Protein AF-A0A5C5VN58-F1 (afdb_monomer_lite)

Organism: NCBI:txid1938619

Structure (mmCIF, N/CA/C/O backbone):
data_AF-A0A5C5VN58-F1
#
_entry.id   AF-A0A5C5VN58-F1
#
loop_
_atom_site.group_PDB
_atom_site.id
_atom_site.type_symbol
_atom_site.label_atom_id
_atom_site.label_alt_id
_atom_site.label_comp_id
_atom_site.label_asym_id
_atom_site.label_entity_id
_atom_site.label_seq_id
_atom_site.pdbx_PDB_ins_code
_atom_site.Cartn_x
_atom_site.Cartn_y
_atom_site.Cartn_z
_atom_site.occupancy
_atom_site.B_iso_or_equiv
_atom_site.auth_seq_id
_atom_site.auth_comp_id
_atom_site.auth_asym_id
_atom_site.auth_atom_id
_atom_site.pdbx_PDB_model_num
ATOM 1 N N . MET A 1 1 ? 4.562 1.748 11.365 1.00 96.00 1 MET A N 1
ATOM 2 C CA . MET A 1 1 ? 5.349 0.667 10.734 1.00 96.00 1 MET A CA 1
ATOM 3 C C . MET A 1 1 ? 6.384 1.304 9.827 1.00 96.00 1 MET A C 1
ATOM 5 O O . MET A 1 1 ? 6.072 2.299 9.194 1.00 96.00 1 MET A O 1
ATOM 9 N N . HIS A 1 2 ? 7.594 0.760 9.795 1.00 98.19 2 HIS A N 1
ATOM 10 C CA . HIS A 1 2 ? 8.664 1.193 8.901 1.00 98.19 2 HIS A CA 1
ATOM 11 C C . HIS A 1 2 ? 9.119 0.001 8.060 1.00 98.19 2 HIS A C 1
ATOM 13 O O . HIS A 1 2 ? 9.410 -1.056 8.628 1.00 98.19 2 HIS A O 1
ATOM 19 N N . LEU A 1 3 ? 9.142 0.156 6.741 1.00 98.56 3 LEU A N 1
ATOM 20 C CA . LEU A 1 3 ? 9.582 -0.857 5.788 1.00 98.56 3 LEU A CA 1
ATOM 21 C C . LEU A 1 3 ? 10.747 -0.311 4.970 1.00 98.56 3 LEU A C 1
ATOM 23 O O . LEU A 1 3 ? 10.746 0.863 4.619 1.00 98.56 3 LEU A O 1
ATOM 27 N N . ARG A 1 4 ? 11.676 -1.185 4.593 1.00 98.62 4 ARG A N 1
ATOM 28 C CA . ARG A 1 4 ? 12.678 -0.888 3.567 1.00 98.62 4 ARG A CA 1
ATOM 29 C C . ARG A 1 4 ? 12.490 -1.849 2.405 1.00 98.62 4 ARG A C 1
ATOM 31 O O . ARG A 1 4 ? 12.724 -3.049 2.571 1.00 98.62 4 ARG A O 1
ATOM 38 N N . VAL A 1 5 ? 12.041 -1.349 1.259 1.00 98.69 5 VAL A N 1
ATOM 39 C CA . VAL A 1 5 ? 11.549 -2.170 0.140 1.00 98.69 5 VAL A CA 1
ATOM 40 C C . VAL A 1 5 ? 12.246 -1.772 -1.153 1.00 98.69 5 VAL A C 1
ATOM 42 O O . VAL A 1 5 ? 12.427 -0.592 -1.414 1.00 98.69 5 VAL A O 1
ATOM 45 N N . GLN A 1 6 ? 12.629 -2.748 -1.972 1.00 98.25 6 GLN A N 1
ATOM 46 C CA . GLN A 1 6 ? 13.092 -2.519 -3.344 1.00 98.25 6 GLN A CA 1
ATOM 47 C C . GLN A 1 6 ? 12.292 -3.384 -4.318 1.00 98.25 6 GLN A C 1
ATOM 49 O O . GLN A 1 6 ? 11.922 -4.515 -3.990 1.00 98.25 6 GLN A O 1
ATOM 54 N N . ARG A 1 7 ? 12.074 -2.877 -5.526 1.00 98.44 7 ARG A N 1
ATOM 55 C CA . ARG A 1 7 ? 11.524 -3.622 -6.658 1.00 98.44 7 ARG A CA 1
ATOM 56 C C . ARG A 1 7 ? 12.617 -4.493 -7.271 1.00 98.44 7 ARG A C 1
ATOM 58 O O . ARG A 1 7 ? 13.705 -4.011 -7.569 1.00 98.44 7 ARG A O 1
ATOM 65 N N . ALA A 1 8 ? 12.332 -5.777 -7.444 1.00 98.38 8 ALA A N 1
ATOM 66 C CA . ALA A 1 8 ? 13.230 -6.731 -8.091 1.00 98.38 8 ALA A CA 1
ATOM 67 C C . ALA A 1 8 ? 12.819 -7.004 -9.545 1.00 98.38 8 ALA A C 1
ATOM 69 O O . ALA A 1 8 ? 13.683 -7.122 -10.411 1.00 98.38 8 ALA A O 1
ATOM 70 N N . PHE A 1 9 ? 11.513 -7.069 -9.814 1.00 98.25 9 PHE A N 1
ATOM 71 C CA . PHE A 1 9 ? 10.967 -7.384 -11.132 1.00 98.25 9 PHE A CA 1
ATOM 72 C C . PHE A 1 9 ? 9.555 -6.806 -11.308 1.00 98.25 9 PHE A C 1
ATOM 74 O O . PHE A 1 9 ? 8.861 -6.551 -10.321 1.00 98.25 9 PHE A O 1
ATOM 81 N N . GLY A 1 10 ? 9.132 -6.649 -12.565 1.00 97.38 10 GLY A N 1
ATOM 82 C CA . GLY A 1 10 ? 7.803 -6.172 -12.945 1.00 97.38 10 GLY A CA 1
ATOM 83 C C . GLY A 1 10 ? 7.622 -4.667 -12.752 1.00 97.38 10 GLY A C 1
ATOM 84 O O . GLY A 1 10 ? 8.487 -3.979 -12.213 1.00 97.38 10 GLY A O 1
ATOM 85 N N . ASN A 1 11 ? 6.497 -4.139 -13.219 1.00 96.19 11 ASN A N 1
ATOM 86 C CA . ASN A 1 11 ? 6.171 -2.710 -13.207 1.00 96.19 11 ASN A CA 1
ATOM 87 C C . ASN A 1 11 ? 4.804 -2.430 -12.569 1.00 96.19 11 ASN A C 1
ATOM 89 O O . ASN A 1 11 ? 4.179 -1.427 -12.872 1.00 96.19 11 ASN A O 1
ATOM 93 N N . GLU A 1 12 ? 4.343 -3.322 -11.707 1.00 96.31 12 GLU A N 1
ATOM 94 C CA . GLU A 1 12 ? 3.050 -3.257 -11.038 1.00 96.31 12 GLU A CA 1
ATOM 95 C C . GLU A 1 12 ? 3.236 -3.141 -9.517 1.00 96.31 12 GLU A C 1
ATOM 97 O O . GLU A 1 12 ? 4.310 -2.784 -9.016 1.00 96.31 12 GLU A O 1
ATOM 102 N N . SER A 1 13 ? 2.161 -3.362 -8.769 1.00 97.88 13 SER A N 1
ATOM 103 C CA . SER A 1 13 ? 2.045 -2.873 -7.397 1.00 97.88 13 SER A CA 1
ATOM 104 C C . SER A 1 13 ? 2.769 -3.693 -6.331 1.00 97.88 13 SER A C 1
ATOM 106 O O . SER A 1 13 ? 2.737 -4.928 -6.324 1.00 97.88 13 SER A O 1
ATOM 108 N N . PHE A 1 14 ? 3.307 -2.975 -5.340 1.00 98.56 14 PHE A N 1
ATOM 109 C CA . PHE A 1 14 ? 3.507 -3.477 -3.981 1.00 98.56 14 PHE A CA 1
ATOM 110 C C . PHE A 1 14 ? 2.288 -3.119 -3.130 1.00 98.56 14 PHE A C 1
ATOM 112 O O . PHE A 1 14 ? 1.837 -1.975 -3.129 1.00 98.56 14 PHE A O 1
ATOM 119 N N . ASN A 1 15 ? 1.762 -4.087 -2.384 1.00 98.38 15 ASN A N 1
ATOM 120 C CA . ASN A 1 15 ? 0.509 -3.949 -1.655 1.00 98.38 15 ASN A CA 1
ATOM 121 C C . ASN A 1 15 ? 0.691 -4.243 -0.165 1.00 98.38 15 ASN A C 1
ATOM 123 O O . ASN A 1 15 ? 1.354 -5.212 0.218 1.00 98.38 15 ASN A O 1
ATOM 127 N N . VAL A 1 16 ? 0.042 -3.445 0.683 1.00 98.31 16 VAL A N 1
ATOM 128 C CA . VAL A 1 16 ? 0.017 -3.649 2.136 1.00 98.31 16 VAL A CA 1
ATOM 129 C C . VAL A 1 16 ? -1.424 -3.624 2.631 1.00 98.31 16 VAL A C 1
ATOM 131 O O . VAL A 1 16 ? -2.121 -2.621 2.499 1.00 98.31 16 VAL A O 1
ATOM 134 N N . GLY A 1 17 ? -1.880 -4.721 3.228 1.00 97.44 17 GLY A N 1
ATOM 135 C CA . GLY A 1 17 ? -3.160 -4.758 3.928 1.00 97.44 17 GLY A CA 1
ATOM 136 C C . GLY A 1 17 ? -3.045 -4.115 5.303 1.00 97.44 17 GLY A C 1
ATOM 137 O O . GLY A 1 17 ? -2.233 -4.556 6.113 1.00 97.44 17 GLY A O 1
ATOM 138 N N . LEU A 1 18 ? -3.858 -3.100 5.584 1.00 97.06 18 LEU A N 1
ATOM 139 C CA . LEU A 1 18 ? -3.789 -2.290 6.799 1.00 97.06 18 LEU A CA 1
ATOM 140 C C . LEU A 1 18 ? -5.061 -2.476 7.640 1.00 97.06 18 LEU A C 1
ATOM 142 O O . LEU A 1 18 ? -6.131 -2.035 7.219 1.00 97.06 18 LEU A O 1
ATOM 146 N N . PRO A 1 19 ? -4.977 -3.109 8.825 1.00 95.56 19 PRO A N 1
ATOM 147 C CA . PRO A 1 19 ? -6.060 -3.075 9.805 1.00 95.56 19 PRO A CA 1
ATOM 148 C C . PRO A 1 19 ? -6.253 -1.646 10.318 1.00 95.56 19 PRO A C 1
ATOM 150 O O . PRO A 1 19 ? -5.273 -1.009 10.708 1.00 95.56 19 PRO A O 1
ATOM 153 N N . ILE A 1 20 ? -7.492 -1.161 10.351 1.00 94.44 20 ILE A N 1
ATOM 154 C CA . ILE A 1 20 ? -7.831 0.185 10.822 1.00 94.44 20 ILE A CA 1
ATOM 155 C C . ILE A 1 20 ? -9.223 0.190 11.457 1.00 94.44 20 ILE A C 1
ATOM 157 O O . ILE A 1 20 ? -10.214 -0.145 10.810 1.00 94.44 20 ILE A O 1
ATOM 161 N N . GLY A 1 21 ? -9.285 0.532 12.747 1.00 89.25 21 GLY A N 1
ATOM 162 C CA . GLY A 1 21 ? -10.475 0.270 13.559 1.00 89.25 21 GLY A CA 1
ATOM 163 C C . GLY A 1 21 ? -10.855 -1.214 13.480 1.00 89.25 21 GLY A C 1
ATOM 164 O O . GLY A 1 21 ? -9.986 -2.080 13.599 1.00 89.25 21 GLY A O 1
ATOM 165 N N . ASP A 1 22 ? -12.128 -1.487 13.195 1.00 90.44 22 ASP A N 1
ATOM 166 C CA . ASP A 1 22 ? -12.652 -2.838 12.925 1.00 90.44 22 ASP A CA 1
ATOM 167 C C . ASP A 1 22 ? -12.679 -3.191 11.423 1.00 90.44 22 ASP A C 1
ATOM 169 O O . ASP A 1 22 ? -13.221 -4.220 11.018 1.00 90.44 22 ASP A O 1
ATOM 173 N N . SER A 1 23 ? -12.107 -2.331 10.578 1.00 94.25 23 SER A N 1
ATOM 174 C CA . SER A 1 23 ? -12.105 -2.447 9.118 1.00 94.25 23 SER A CA 1
ATOM 175 C C . SER A 1 23 ? -10.699 -2.685 8.565 1.00 94.25 23 SER A C 1
ATOM 177 O O . SER A 1 23 ? -9.729 -2.927 9.295 1.00 94.25 23 SER A O 1
ATOM 179 N N . MET A 1 24 ? -10.587 -2.672 7.238 1.00 94.44 24 MET A N 1
ATOM 180 C CA . MET A 1 24 ? -9.341 -2.948 6.548 1.00 94.44 24 MET A CA 1
ATOM 181 C C . MET A 1 24 ? -9.214 -2.147 5.256 1.00 94.44 24 MET A C 1
ATOM 183 O O . MET A 1 24 ? -10.099 -2.189 4.409 1.00 94.44 24 MET A O 1
ATOM 187 N N . GLY A 1 25 ? -8.072 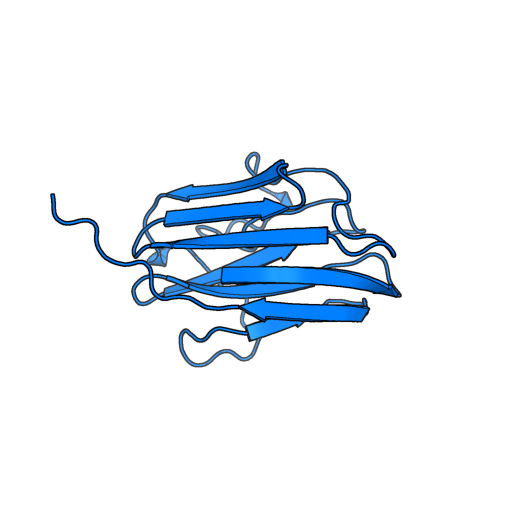-1.487 5.083 1.00 96.12 25 GLY A N 1
ATOM 188 C CA . GLY A 1 25 ? -7.681 -0.849 3.829 1.00 96.12 25 GLY A CA 1
ATOM 189 C C . GLY A 1 25 ? -6.591 -1.631 3.099 1.00 96.12 25 GLY A C 1
ATOM 190 O O . GLY A 1 25 ? -5.846 -2.405 3.702 1.00 96.12 25 GLY A O 1
ATOM 191 N N . LEU A 1 26 ? -6.472 -1.397 1.794 1.00 97.81 26 LEU A N 1
ATOM 192 C CA . LEU A 1 26 ? -5.329 -1.828 0.992 1.00 97.81 26 LEU A CA 1
ATOM 193 C C . LEU A 1 26 ? -4.523 -0.591 0.601 1.00 97.81 26 LEU A C 1
ATOM 195 O O . LEU A 1 26 ? -5.050 0.275 -0.086 1.00 97.81 26 LEU A O 1
ATOM 199 N N . LEU A 1 27 ? -3.266 -0.501 1.017 1.00 98.50 27 LEU A N 1
ATOM 200 C CA . LEU A 1 27 ? -2.305 0.423 0.425 1.00 98.50 27 LEU A CA 1
ATOM 201 C C . LEU A 1 27 ? -1.752 -0.216 -0.848 1.00 98.50 27 LEU A C 1
ATOM 203 O O . LEU A 1 27 ? -1.303 -1.360 -0.809 1.00 98.50 27 LEU A O 1
ATOM 207 N N . VAL A 1 28 ? -1.762 0.541 -1.935 1.00 98.56 28 VAL A N 1
ATOM 208 C CA . VAL A 1 28 ? -1.177 0.194 -3.229 1.00 98.56 28 VAL A CA 1
ATOM 209 C C . VAL A 1 28 ? -0.064 1.201 -3.498 1.00 98.56 28 VAL A C 1
ATOM 211 O O . VAL A 1 28 ? -0.306 2.406 -3.442 1.00 98.56 28 VAL A O 1
ATOM 214 N N . ILE A 1 29 ? 1.148 0.725 -3.767 1.00 98.62 29 ILE A N 1
ATOM 215 C CA . ILE A 1 29 ? 2.277 1.553 -4.200 1.00 98.62 29 ILE A CA 1
ATOM 216 C C . ILE A 1 29 ? 2.678 1.093 -5.595 1.00 98.62 29 ILE A C 1
ATOM 218 O O . ILE A 1 29 ? 2.894 -0.103 -5.803 1.00 98.62 29 ILE A O 1
ATOM 222 N N . ASP A 1 30 ? 2.775 2.041 -6.524 1.00 98.06 30 ASP A N 1
ATOM 223 C CA . ASP A 1 30 ? 3.098 1.822 -7.937 1.00 98.06 30 ASP A CA 1
ATOM 224 C C . ASP A 1 30 ? 2.159 0.812 -8.626 1.00 98.06 30 ASP A C 1
ATOM 226 O O . ASP A 1 30 ? 2.597 -0.100 -9.325 1.00 98.06 30 ASP A O 1
ATOM 230 N N . GLY A 1 31 ? 0.850 0.928 -8.416 1.00 96.69 31 GLY A N 1
ATOM 231 C CA . GLY A 1 31 ? -0.126 0.193 -9.218 1.00 96.69 31 GLY A CA 1
ATOM 232 C C . GLY A 1 31 ? -0.350 0.832 -10.586 1.00 96.69 31 GLY A C 1
ATOM 233 O O . GLY A 1 31 ? 0.034 1.979 -10.820 1.00 96.69 31 GLY A O 1
ATOM 234 N N . ILE A 1 32 ? -1.037 0.098 -11.464 1.00 94.44 32 ILE A N 1
ATOM 235 C CA . ILE A 1 32 ? -1.554 0.595 -12.749 1.00 94.44 32 ILE A CA 1
ATOM 236 C C . ILE A 1 32 ? -0.399 1.055 -13.640 1.00 94.44 32 ILE A C 1
ATOM 238 O O . ILE A 1 32 ? -0.158 2.247 -13.839 1.00 94.44 32 ILE A O 1
ATOM 242 N N . GLY A 1 33 ? 0.366 0.081 -14.130 1.00 94.19 33 GLY A N 1
ATOM 243 C CA . GLY A 1 33 ? 1.568 0.320 -14.923 1.00 94.19 33 GLY A CA 1
ATOM 244 C C . GLY A 1 33 ? 2.684 1.028 -14.152 1.00 94.19 33 GLY A C 1
ATOM 245 O O . GLY A 1 33 ? 3.544 1.648 -14.777 1.00 94.19 33 GLY A O 1
ATOM 246 N N . GLY A 1 34 ? 2.666 0.967 -12.817 1.00 95.00 34 GLY A N 1
ATOM 247 C CA . GLY A 1 34 ? 3.755 1.477 -11.985 1.00 95.00 34 GLY A CA 1
ATOM 248 C C . GLY A 1 34 ? 3.651 2.960 -11.658 1.00 95.00 34 GLY A C 1
ATOM 249 O O . GLY A 1 34 ? 4.661 3.566 -11.310 1.00 95.00 34 GLY A O 1
ATOM 250 N N . ASN A 1 35 ? 2.467 3.555 -11.824 1.00 96.38 35 ASN A N 1
ATOM 251 C CA . ASN A 1 35 ? 2.324 5.006 -11.898 1.00 96.38 35 ASN A CA 1
ATOM 252 C C . ASN A 1 35 ? 1.334 5.600 -10.892 1.00 96.38 35 ASN A C 1
ATOM 254 O O . ASN A 1 35 ? 1.217 6.820 -10.832 1.00 96.38 35 ASN A O 1
ATOM 258 N N . ILE A 1 36 ? 0.588 4.792 -10.134 1.00 97.75 36 ILE A N 1
ATOM 259 C CA . ILE A 1 36 ? -0.419 5.305 -9.198 1.00 97.75 36 ILE A CA 1
ATOM 260 C C . ILE A 1 36 ? -0.275 4.639 -7.830 1.00 97.75 36 ILE A C 1
ATOM 262 O O . ILE A 1 36 ? -0.238 3.415 -7.713 1.00 97.75 36 ILE A O 1
ATOM 266 N N . SER A 1 37 ? -0.238 5.458 -6.781 1.00 98.56 37 SER A N 1
ATOM 267 C CA . SER A 1 37 ? -0.161 5.024 -5.386 1.00 98.56 37 SER A CA 1
ATOM 268 C C . SER A 1 37 ? -1.293 5.619 -4.550 1.00 98.56 37 SER A C 1
ATOM 270 O O . SER A 1 37 ? -1.732 6.743 -4.786 1.00 98.56 37 SER A O 1
ATOM 272 N N . GLY A 1 38 ? -1.766 4.870 -3.557 1.00 98.38 38 GLY A N 1
ATOM 273 C CA . GLY A 1 38 ? -2.784 5.330 -2.616 1.00 98.38 38 GLY A CA 1
ATOM 274 C C . GLY A 1 38 ? -3.552 4.190 -1.949 1.00 98.38 38 GLY A C 1
ATOM 275 O O . GLY A 1 38 ? -3.126 3.035 -1.947 1.00 98.38 38 GLY A O 1
ATOM 276 N N . LEU A 1 39 ? -4.716 4.506 -1.377 1.00 98.00 39 LEU A N 1
ATOM 277 C CA . LEU A 1 39 ? -5.637 3.493 -0.846 1.00 98.00 39 LEU A CA 1
ATOM 278 C C . LEU A 1 39 ? -6.450 2.858 -1.986 1.00 98.00 39 LEU A C 1
ATOM 280 O O . LEU A 1 39 ? -7.012 3.572 -2.807 1.00 98.00 39 LEU A O 1
ATOM 284 N N . GLY A 1 40 ? -6.545 1.531 -2.031 1.00 96.69 40 GLY A N 1
ATOM 285 C CA . GLY A 1 40 ? -7.050 0.785 -3.187 1.00 96.69 40 GLY A CA 1
ATOM 286 C C . GLY A 1 40 ? -8.532 0.995 -3.514 1.00 96.69 40 GLY A C 1
ATOM 287 O O . GLY A 1 40 ? -8.891 1.135 -4.684 1.00 96.69 40 GLY A O 1
ATOM 288 N N . THR A 1 41 ? -9.422 0.995 -2.520 1.00 96.62 41 THR A N 1
ATOM 289 C CA . THR A 1 41 ? -10.854 1.285 -2.715 1.00 96.62 41 THR A CA 1
ATOM 290 C C . THR A 1 41 ? -11.411 2.022 -1.502 1.00 96.62 41 THR A C 1
ATOM 292 O O . THR A 1 41 ? -11.164 1.611 -0.367 1.00 96.62 41 THR A O 1
ATOM 295 N N . ILE A 1 42 ? -12.143 3.111 -1.756 1.00 97.25 42 ILE A N 1
ATOM 296 C CA . ILE A 1 42 ? -12.839 3.911 -0.739 1.00 97.25 42 ILE A CA 1
ATOM 297 C C . ILE A 1 42 ? -14.250 4.202 -1.232 1.00 97.25 42 ILE A C 1
ATOM 299 O O . ILE A 1 42 ? -14.414 4.740 -2.324 1.00 97.25 42 ILE A O 1
ATOM 303 N N . ALA A 1 43 ? -15.255 3.848 -0.430 1.00 95.62 43 ALA A N 1
ATOM 304 C CA . ALA A 1 43 ? -16.673 4.027 -0.738 1.00 95.62 43 ALA A CA 1
ATOM 305 C C . ALA A 1 43 ? -17.036 3.525 -2.155 1.00 95.62 43 ALA A C 1
ATOM 307 O O . ALA A 1 43 ? -17.726 4.199 -2.916 1.00 95.62 43 ALA A O 1
ATOM 308 N N . GLY A 1 44 ? -16.503 2.357 -2.533 1.00 95.38 44 GLY A N 1
ATOM 309 C CA . GLY A 1 44 ? -16.690 1.735 -3.848 1.00 95.38 44 GLY A CA 1
ATOM 310 C C . GLY A 1 44 ? -15.834 2.295 -4.997 1.00 95.38 44 GLY A C 1
ATOM 311 O O . GLY A 1 44 ? -15.688 1.614 -6.013 1.00 95.38 44 GLY A O 1
ATOM 312 N N . ALA A 1 45 ? -15.216 3.472 -4.854 1.00 96.38 45 ALA A N 1
ATOM 313 C CA . ALA A 1 45 ? -14.362 4.062 -5.888 1.00 96.38 45 ALA A CA 1
ATOM 314 C C . ALA A 1 45 ? -12.961 3.428 -5.889 1.00 96.38 45 ALA A C 1
ATOM 316 O O . ALA A 1 45 ? -12.307 3.358 -4.841 1.00 96.38 45 ALA A O 1
ATOM 317 N N . SER A 1 46 ? -12.484 2.972 -7.054 1.00 94.75 46 SER A N 1
ATOM 318 C CA . SER A 1 46 ? -11.104 2.486 -7.200 1.00 94.75 46 SER A CA 1
ATOM 319 C C . SER A 1 46 ? -10.087 3.619 -7.170 1.00 94.75 46 SER A C 1
ATOM 321 O O . SER A 1 46 ? -10.405 4.789 -7.369 1.00 94.75 46 SER A O 1
ATOM 323 N N . LEU A 1 47 ? -8.835 3.242 -6.922 1.00 94.56 47 LEU A N 1
ATOM 324 C CA . LEU A 1 47 ? -7.696 4.149 -6.872 1.00 94.56 47 LEU A CA 1
ATOM 325 C C . LEU A 1 47 ? -7.577 5.072 -8.105 1.00 94.56 47 LEU A C 1
ATOM 327 O O . LEU A 1 47 ? -7.338 6.259 -7.939 1.00 94.56 47 LEU A O 1
ATOM 331 N N . ASP A 1 48 ? -7.796 4.568 -9.320 1.00 94.62 48 ASP A N 1
ATOM 332 C CA . ASP A 1 48 ? -7.729 5.330 -10.582 1.00 94.62 48 ASP A CA 1
ATOM 333 C C . ASP A 1 48 ? -8.884 6.314 -10.804 1.00 94.62 48 ASP A C 1
ATOM 335 O O . ASP A 1 48 ? -8.815 7.172 -11.681 1.00 94.62 48 ASP A O 1
ATOM 339 N N . GLN A 1 49 ? -9.949 6.206 -10.015 1.00 96.06 49 GLN A N 1
ATOM 340 C CA . GLN A 1 49 ? -11.1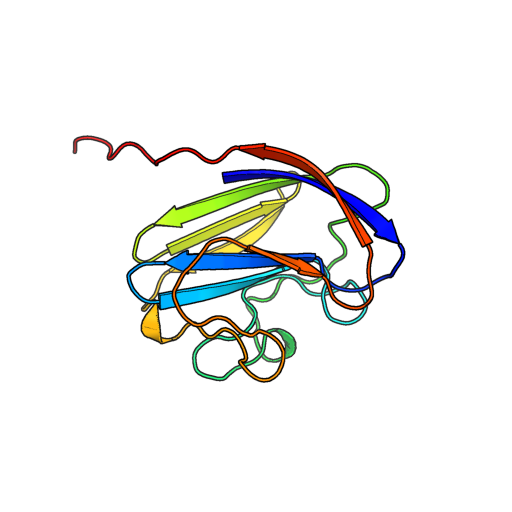21 7.077 -10.105 1.00 96.06 49 GLN A CA 1
ATOM 341 C C . GLN A 1 49 ? -11.033 8.267 -9.147 1.00 96.06 49 GLN A C 1
ATOM 343 O O . GLN A 1 49 ? -11.970 9.062 -9.056 1.00 96.06 49 GLN A O 1
ATOM 348 N N . ARG A 1 50 ? -9.941 8.371 -8.387 1.00 94.88 50 ARG A N 1
ATOM 349 C CA . ARG A 1 50 ? -9.830 9.281 -7.256 1.00 94.88 50 ARG A CA 1
ATOM 350 C C . ARG A 1 50 ? -8.731 10.312 -7.452 1.00 94.88 50 ARG A C 1
ATOM 352 O O . ARG A 1 50 ? -7.615 9.996 -7.847 1.00 94.88 50 ARG A O 1
ATOM 359 N N . SER A 1 51 ? -9.048 11.558 -7.113 1.00 94.31 51 SER A N 1
ATOM 360 C CA . SER A 1 51 ? -8.132 12.696 -7.231 1.00 94.31 51 SER A CA 1
ATOM 361 C C . SER A 1 51 ? -7.067 12.759 -6.136 1.00 94.31 51 SER A C 1
ATOM 363 O O . SER A 1 51 ? -6.130 13.538 -6.256 1.00 94.31 51 SER A O 1
ATOM 365 N N . ASP A 1 52 ? -7.226 11.995 -5.054 1.00 93.75 52 ASP A N 1
ATOM 366 C CA . ASP A 1 52 ? -6.253 11.901 -3.961 1.00 93.75 52 ASP A CA 1
ATOM 367 C C . ASP A 1 52 ? -5.236 10.765 -4.163 1.00 93.75 52 ASP A C 1
ATOM 369 O O . ASP A 1 52 ? -4.378 10.544 -3.310 1.00 93.75 52 ASP A O 1
ATOM 373 N N . ALA A 1 53 ? -5.306 10.057 -5.294 1.00 96.38 53 ALA A N 1
ATOM 374 C CA . ALA A 1 53 ? -4.261 9.141 -5.715 1.00 96.38 53 ALA A CA 1
ATOM 375 C C . ALA A 1 53 ? -3.016 9.921 -6.161 1.00 96.38 53 ALA A C 1
ATOM 377 O O . ALA A 1 53 ? -3.099 10.914 -6.887 1.00 96.38 53 ALA A O 1
ATOM 378 N N . VAL A 1 54 ? -1.842 9.449 -5.753 1.00 97.75 54 VAL A N 1
ATOM 379 C CA . VAL A 1 54 ? -0.570 10.085 -6.092 1.00 97.75 54 VAL A CA 1
ATOM 380 C C . VAL A 1 54 ? -0.005 9.436 -7.346 1.00 97.75 54 VAL A C 1
ATOM 382 O O . VAL A 1 54 ? 0.136 8.216 -7.415 1.00 97.75 54 VAL A O 1
ATOM 385 N N . THR A 1 55 ? 0.329 10.262 -8.337 1.00 97.06 55 THR A N 1
ATOM 386 C CA . THR A 1 55 ? 0.928 9.804 -9.594 1.00 97.06 55 THR A CA 1
ATOM 387 C C . THR A 1 55 ? 2.453 9.834 -9.517 1.00 97.06 55 THR A C 1
ATOM 389 O O . THR A 1 55 ? 3.033 10.816 -9.054 1.00 97.06 55 THR A O 1
ATOM 392 N N . GLY A 1 56 ? 3.096 8.775 -9.998 1.00 95.88 56 GLY A N 1
ATOM 393 C CA . GLY A 1 56 ? 4.545 8.608 -10.035 1.00 95.88 56 GLY A CA 1
ATOM 394 C C . GLY A 1 56 ? 4.967 7.169 -9.750 1.00 95.88 56 GLY A C 1
ATOM 395 O O . GLY A 1 56 ? 4.153 6.341 -9.343 1.00 95.88 56 GLY A O 1
ATOM 396 N N . SER A 1 57 ? 6.257 6.899 -9.953 1.00 96.69 57 SER A N 1
ATOM 397 C CA . SER A 1 57 ? 6.901 5.646 -9.553 1.00 96.69 57 SER A CA 1
ATOM 398 C C . SER A 1 57 ? 7.797 5.904 -8.346 1.00 96.69 57 SER A C 1
ATOM 400 O O . SER A 1 57 ? 8.675 6.770 -8.389 1.00 96.69 57 SER A O 1
ATOM 402 N N . PHE A 1 58 ? 7.561 5.159 -7.272 1.00 98.25 58 PHE A N 1
ATOM 403 C CA . PHE A 1 58 ? 8.191 5.3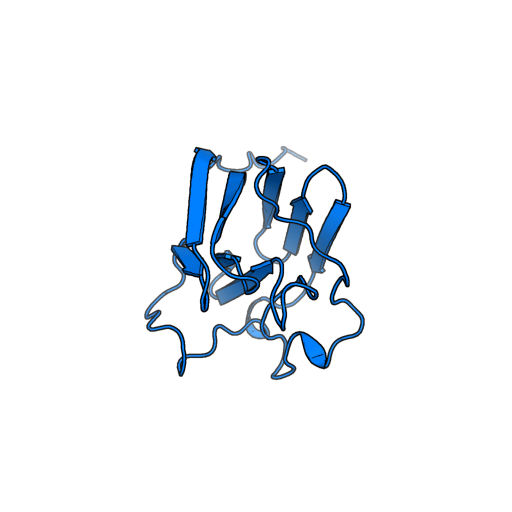49 -5.968 1.00 98.25 58 PHE A CA 1
ATOM 404 C C . PHE A 1 58 ? 9.119 4.194 -5.593 1.00 98.25 58 PHE A C 1
ATOM 406 O O . PHE A 1 58 ? 10.066 4.391 -4.835 1.00 98.25 58 PHE A O 1
ATOM 413 N N . LEU A 1 59 ? 8.892 2.993 -6.134 1.00 98.25 59 LEU A N 1
ATOM 414 C CA . LEU A 1 59 ? 9.710 1.815 -5.869 1.00 98.25 59 LEU A CA 1
ATOM 415 C C . LEU A 1 59 ? 10.543 1.445 -7.094 1.00 98.25 59 LEU A C 1
ATOM 417 O O . LEU A 1 59 ? 10.028 1.114 -8.162 1.00 98.25 59 LEU A O 1
ATOM 421 N N . SER A 1 60 ? 11.859 1.415 -6.900 1.00 97.56 60 SER A N 1
ATOM 422 C CA . SER A 1 60 ? 12.847 1.083 -7.930 1.00 97.56 60 SER A CA 1
ATOM 423 C C . SER A 1 60 ? 13.742 -0.077 -7.489 1.00 97.56 60 SER A C 1
ATOM 425 O O . SER A 1 60 ? 13.525 -0.682 -6.437 1.00 97.56 60 SER A O 1
ATOM 427 N N . SER A 1 61 ? 14.780 -0.384 -8.271 1.00 97.50 61 SER A N 1
ATOM 428 C CA . SER A 1 61 ? 15.820 -1.340 -7.871 1.00 97.50 61 SER A CA 1
ATOM 429 C C . SER A 1 61 ? 16.604 -0.897 -6.630 1.00 97.50 61 SER A C 1
ATOM 431 O O . SER A 1 61 ? 17.217 -1.731 -5.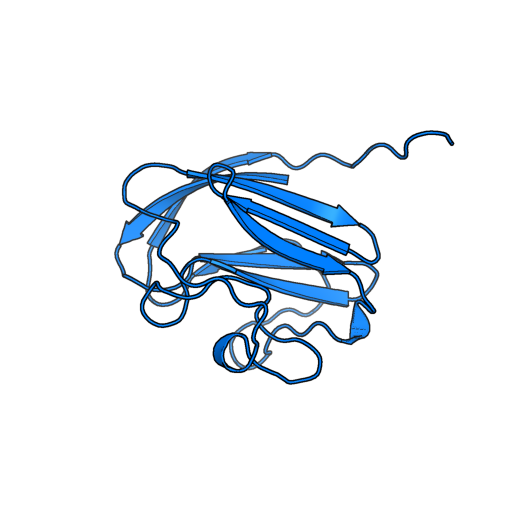961 1.00 97.50 61 SER A O 1
ATOM 433 N N . ASN A 1 62 ? 16.587 0.401 -6.307 1.00 97.88 62 ASN A N 1
ATOM 434 C CA . ASN A 1 62 ? 17.148 0.922 -5.067 1.00 97.88 62 ASN A CA 1
ATOM 435 C C . ASN A 1 62 ? 16.119 0.801 -3.928 1.00 97.88 62 ASN A C 1
ATOM 437 O O . ASN A 1 62 ? 14.942 1.088 -4.150 1.00 97.88 62 ASN A O 1
ATOM 441 N N . PRO A 1 63 ? 16.534 0.406 -2.708 1.00 98.06 63 PRO A N 1
ATOM 442 C CA . PRO A 1 63 ? 15.633 0.375 -1.563 1.00 98.06 63 PRO A CA 1
ATOM 443 C C . PRO A 1 63 ? 15.109 1.760 -1.200 1.00 98.06 63 PRO A C 1
ATOM 445 O O . PRO A 1 63 ? 15.915 2.661 -0.976 1.00 98.06 63 PRO A O 1
ATOM 448 N N . ALA A 1 64 ? 13.793 1.860 -1.050 1.00 98.50 64 ALA A N 1
ATOM 449 C CA . ALA A 1 64 ? 13.090 3.010 -0.503 1.00 98.50 64 ALA A CA 1
ATOM 450 C C . ALA A 1 64 ? 12.647 2.736 0.942 1.00 98.50 64 ALA A C 1
ATOM 452 O O . ALA A 1 64 ? 12.335 1.591 1.307 1.00 98.50 64 ALA A O 1
ATOM 453 N N . ASP A 1 65 ? 12.617 3.784 1.759 1.00 98.69 65 ASP A N 1
ATOM 454 C CA . ASP A 1 65 ? 12.108 3.759 3.126 1.00 98.69 65 ASP A CA 1
ATOM 455 C C . ASP A 1 65 ? 10.628 4.190 3.126 1.00 98.69 65 ASP A C 1
ATOM 457 O O . ASP A 1 65 ? 10.269 5.302 2.733 1.00 98.69 65 ASP A O 1
ATOM 461 N N . ILE A 1 66 ? 9.750 3.285 3.568 1.00 98.75 66 ILE A N 1
ATOM 462 C CA . ILE A 1 66 ? 8.297 3.484 3.623 1.00 98.75 66 ILE A CA 1
ATOM 463 C C . ILE A 1 66 ? 7.867 3.570 5.085 1.00 98.75 66 ILE A C 1
ATOM 465 O O . ILE A 1 66 ? 8.039 2.621 5.861 1.00 98.75 66 ILE A O 1
ATOM 469 N N . VAL A 1 67 ? 7.248 4.684 5.468 1.00 98.50 67 VAL A N 1
ATOM 470 C CA . VAL A 1 67 ? 6.680 4.884 6.805 1.00 98.50 67 VAL A CA 1
ATOM 471 C C . VAL A 1 67 ? 5.165 4.847 6.703 1.00 98.50 67 VAL A C 1
ATOM 473 O O . VAL A 1 67 ? 4.572 5.605 5.949 1.00 98.50 67 VAL A O 1
ATOM 476 N N . ILE A 1 68 ? 4.534 3.971 7.482 1.00 98.50 68 ILE A N 1
ATOM 477 C CA . ILE A 1 68 ? 3.078 3.801 7.532 1.00 98.50 68 ILE A CA 1
ATOM 478 C C . ILE A 1 68 ? 2.611 4.013 8.968 1.00 98.50 68 ILE A C 1
ATOM 480 O O . ILE A 1 68 ? 2.917 3.202 9.848 1.00 98.50 68 ILE A O 1
ATOM 484 N N . ASN A 1 69 ? 1.844 5.067 9.209 1.00 97.50 69 ASN A N 1
ATOM 485 C CA . ASN A 1 69 ? 1.197 5.342 10.485 1.00 97.50 69 ASN A CA 1
ATOM 486 C C . ASN A 1 69 ? -0.302 5.097 10.344 1.00 97.50 69 ASN A C 1
ATOM 488 O O . ASN A 1 69 ? -0.929 5.58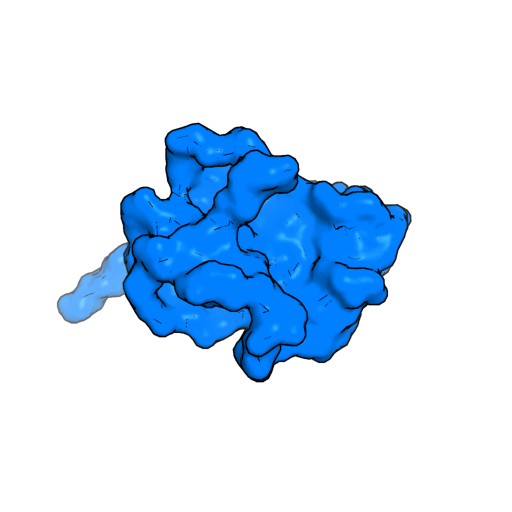9 9.411 1.00 97.50 69 ASN A O 1
ATOM 492 N N . VAL A 1 70 ? -0.862 4.317 11.265 1.00 96.38 70 VAL A N 1
ATOM 493 C CA . VAL A 1 70 ? -2.285 3.977 11.274 1.00 96.38 70 VAL A CA 1
ATOM 494 C C . VAL A 1 70 ? -2.829 4.252 12.665 1.00 96.38 70 VAL A C 1
ATOM 496 O O . VAL A 1 70 ? -2.277 3.773 13.658 1.00 96.38 70 VAL A O 1
ATOM 499 N N . THR A 1 71 ? -3.909 5.018 12.722 1.00 94.44 71 THR A N 1
ATOM 500 C CA . THR A 1 71 ? -4.728 5.226 13.919 1.00 94.44 71 THR A CA 1
ATOM 501 C C . THR A 1 71 ? -6.110 4.600 13.683 1.00 94.44 71 THR A C 1
ATOM 503 O O . THR A 1 71 ? -6.362 4.103 12.585 1.00 94.44 71 THR A O 1
ATOM 506 N N . PRO A 1 72 ? -7.031 4.589 14.665 1.00 94.19 72 PRO A N 1
ATOM 507 C CA . PRO A 1 72 ? -8.370 4.044 14.446 1.00 94.19 72 PRO A CA 1
ATOM 508 C C . PRO A 1 72 ? -9.154 4.685 13.291 1.00 94.19 72 PRO A C 1
ATOM 510 O O . PRO A 1 72 ? -10.048 4.033 12.769 1.00 94.19 72 PRO A O 1
ATOM 513 N N . ASN A 1 73 ? -8.840 5.922 12.888 1.00 95.75 73 ASN A N 1
ATOM 514 C CA . ASN A 1 73 ? -9.575 6.666 11.858 1.00 95.75 73 ASN A CA 1
ATOM 515 C C . ASN A 1 73 ? -8.678 7.417 10.858 1.00 95.75 73 ASN A C 1
ATOM 517 O O . ASN A 1 73 ? -9.182 8.241 10.096 1.00 95.75 73 ASN A O 1
ATOM 521 N N . SER A 1 74 ? -7.367 7.161 10.849 1.00 97.06 74 SER A N 1
ATOM 522 C CA . SER A 1 74 ? -6.451 7.781 9.892 1.00 97.06 74 SER A CA 1
ATOM 523 C C . SER A 1 74 ? -5.338 6.849 9.425 1.00 97.06 74 SER A C 1
ATOM 525 O O . SER A 1 74 ? -4.909 5.938 10.140 1.00 97.06 74 SER A O 1
ATOM 527 N N . ILE A 1 75 ? -4.867 7.100 8.206 1.00 98.12 75 ILE A N 1
ATOM 528 C CA . ILE A 1 75 ? -3.731 6.432 7.576 1.00 98.12 75 ILE A CA 1
ATOM 529 C C . ILE A 1 75 ? -2.836 7.518 6.991 1.00 98.12 75 ILE A C 1
ATOM 531 O O . ILE A 1 75 ? -3.283 8.315 6.171 1.00 98.12 75 ILE A O 1
ATOM 535 N N . HIS A 1 76 ? -1.566 7.510 7.374 1.00 98.38 76 HIS A N 1
ATOM 536 C CA . HIS A 1 76 ? -0.549 8.375 6.797 1.00 98.38 76 HIS A CA 1
ATOM 537 C C . HIS A 1 76 ? 0.613 7.526 6.287 1.00 98.38 76 HIS A C 1
ATOM 539 O O . HIS A 1 76 ? 1.157 6.705 7.033 1.00 98.38 76 HIS A O 1
ATOM 545 N N . VAL A 1 77 ? 0.984 7.705 5.022 1.00 98.75 77 VAL A N 1
ATOM 546 C CA . VAL A 1 77 ? 2.036 6.929 4.360 1.00 98.75 77 VAL A CA 1
ATOM 547 C C . VAL A 1 77 ? 2.996 7.854 3.639 1.00 98.75 77 VAL A C 1
ATOM 549 O O . VAL A 1 77 ? 2.571 8.667 2.819 1.00 98.75 77 VAL A O 1
ATOM 552 N N . THR A 1 78 ? 4.291 7.658 3.872 1.00 98.81 78 THR A N 1
ATOM 553 C CA . THR A 1 78 ? 5.359 8.282 3.088 1.00 98.81 78 THR A CA 1
ATOM 554 C C . THR A 1 78 ? 6.294 7.236 2.488 1.00 98.81 78 THR A C 1
ATOM 556 O O . THR A 1 78 ? 6.477 6.160 3.057 1.00 98.81 78 THR A O 1
ATOM 559 N N . CYS A 1 79 ? 6.893 7.565 1.344 1.00 98.69 79 CYS A N 1
ATOM 560 C CA . CYS A 1 79 ? 7.982 6.831 0.702 1.00 98.69 79 CYS A CA 1
ATOM 561 C C . CYS A 1 79 ? 9.102 7.824 0.376 1.00 98.69 79 CYS A C 1
ATOM 563 O O . CYS A 1 79 ? 8.852 8.796 -0.335 1.00 98.69 79 CYS A O 1
ATOM 565 N N . ASP A 1 80 ? 10.297 7.640 0.944 1.00 97.88 80 ASP A N 1
ATOM 566 C CA . ASP A 1 80 ? 11.441 8.562 0.811 1.00 97.88 80 ASP A CA 1
ATOM 567 C C . ASP A 1 80 ? 11.052 10.050 0.985 1.00 97.88 80 ASP A C 1
ATOM 569 O O . ASP A 1 80 ? 11.510 10.938 0.267 1.00 97.88 80 ASP A O 1
ATOM 573 N N . ASN A 1 81 ? 10.197 10.327 1.980 1.00 94.44 81 ASN A N 1
ATOM 574 C CA . ASN A 1 81 ? 9.622 11.640 2.332 1.00 94.44 81 ASN A CA 1
ATOM 575 C C . ASN A 1 81 ? 8.506 12.174 1.420 1.00 94.44 81 ASN A C 1
ATOM 577 O O . ASN A 1 81 ? 7.953 13.231 1.715 1.00 94.44 81 ASN A O 1
ATOM 581 N N . THR A 1 82 ? 8.120 11.459 0.364 1.00 98.12 82 THR A N 1
ATOM 582 C CA . THR A 1 82 ? 6.926 11.810 -0.416 1.00 98.12 82 THR A CA 1
ATOM 583 C C . THR A 1 82 ? 5.689 11.185 0.209 1.00 98.12 82 THR A C 1
ATOM 585 O O . THR A 1 82 ? 5.636 9.970 0.400 1.00 98.12 82 THR A O 1
ATOM 588 N N . THR A 1 83 ? 4.688 12.004 0.528 1.00 98.56 83 THR A N 1
ATOM 589 C CA . THR A 1 83 ? 3.392 11.534 1.029 1.00 98.56 83 THR A CA 1
ATOM 590 C C . THR A 1 83 ? 2.631 10.817 -0.080 1.00 98.56 83 THR A C 1
ATOM 592 O O . THR A 1 83 ? 2.329 11.414 -1.108 1.00 98.56 83 THR A O 1
ATOM 595 N N . LEU A 1 84 ? 2.313 9.542 0.144 1.00 98.62 84 LEU A N 1
ATOM 596 C CA . LEU A 1 84 ? 1.514 8.715 -0.766 1.00 98.62 84 LEU A CA 1
ATOM 597 C C . LEU A 1 84 ? 0.052 8.615 -0.327 1.00 98.62 84 LEU A C 1
ATOM 599 O O . LEU A 1 84 ? -0.833 8.417 -1.153 1.00 98.62 84 LEU A O 1
ATOM 603 N N . VAL A 1 85 ? -0.197 8.706 0.981 1.00 98.62 85 VAL A N 1
ATOM 604 C CA . VAL A 1 85 ? -1.538 8.689 1.572 1.00 98.62 85 VAL A CA 1
ATOM 605 C C . VAL A 1 85 ? -1.548 9.645 2.751 1.00 98.62 85 VAL A C 1
ATOM 607 O O . VAL A 1 85 ? -0.698 9.542 3.634 1.00 98.62 85 VAL A O 1
ATOM 610 N N . ASP A 1 86 ? -2.548 10.516 2.788 1.00 98.06 86 ASP A N 1
ATOM 611 C CA . ASP A 1 86 ? -2.925 11.276 3.975 1.00 98.06 86 ASP A CA 1
ATOM 612 C C . ASP A 1 86 ? -4.448 11.235 4.099 1.00 98.06 86 ASP A C 1
ATOM 614 O O . ASP A 1 86 ? -5.172 12.040 3.518 1.00 98.06 86 ASP A O 1
ATOM 618 N N . TRP A 1 87 ? -4.947 10.189 4.756 1.00 97.88 87 TRP A N 1
ATOM 619 C CA . TRP A 1 87 ? -6.368 9.873 4.811 1.00 97.88 87 TRP A CA 1
ATOM 620 C C . TRP A 1 87 ? -6.878 9.926 6.246 1.00 97.88 87 TRP A C 1
ATOM 622 O O . TRP A 1 87 ? -6.263 9.378 7.160 1.00 97.88 87 TRP A O 1
ATOM 632 N N . THR A 1 88 ? -8.041 10.546 6.431 1.00 97.56 88 THR A N 1
ATOM 633 C CA . THR A 1 88 ? -8.822 10.508 7.670 1.00 97.56 88 THR A CA 1
ATOM 634 C C . THR A 1 88 ? -10.291 10.339 7.311 1.00 97.56 88 THR A C 1
ATOM 636 O O . THR A 1 88 ? -10.790 11.031 6.423 1.00 97.56 88 THR A O 1
ATOM 639 N N . GLY A 1 89 ? -10.997 9.441 7.992 1.00 96.50 89 GLY A N 1
ATOM 640 C CA . GLY A 1 89 ? -12.405 9.187 7.701 1.00 96.50 89 GLY A CA 1
ATOM 641 C C . GLY A 1 89 ? -12.979 7.995 8.452 1.00 96.50 89 GLY A C 1
ATOM 642 O O . GLY A 1 89 ? -12.385 7.497 9.407 1.00 96.50 89 GLY A O 1
ATOM 643 N N . ASP A 1 90 ? -14.154 7.547 8.010 1.00 97.12 90 ASP A N 1
ATOM 644 C CA . ASP A 1 90 ? -14.794 6.335 8.521 1.00 97.12 90 ASP A CA 1
ATOM 645 C C . ASP A 1 90 ? -14.120 5.084 7.919 1.00 97.12 90 ASP A C 1
ATOM 647 O O . ASP A 1 90 ? -14.201 4.881 6.700 1.00 97.12 90 ASP A O 1
ATOM 651 N N . PRO A 1 91 ? -13.475 4.227 8.736 1.00 96.88 91 PRO A N 1
ATOM 652 C CA . PRO A 1 91 ? -12.830 3.004 8.263 1.00 96.88 91 PRO A CA 1
ATOM 653 C C . PRO A 1 91 ? -13.769 2.043 7.533 1.00 96.88 91 PRO A C 1
ATOM 655 O O . PRO A 1 91 ? -13.292 1.278 6.698 1.00 96.88 91 PRO A O 1
ATOM 658 N N . SER A 1 92 ? -15.079 2.092 7.804 1.00 96.19 92 SER A N 1
ATOM 659 C CA . SER A 1 92 ? -16.068 1.220 7.158 1.00 96.19 92 SER A CA 1
ATOM 660 C C . SER A 1 92 ? -16.192 1.462 5.649 1.00 96.19 92 SER A C 1
ATOM 662 O O . SER A 1 92 ? -16.659 0.594 4.915 1.00 96.19 92 SER A O 1
ATOM 664 N N . THR A 1 93 ? -15.730 2.625 5.178 1.00 96.69 93 THR A N 1
ATOM 665 C CA . THR A 1 93 ? -15.678 2.971 3.753 1.00 96.69 93 THR A CA 1
ATOM 666 C C . THR A 1 93 ? -14.490 2.342 3.026 1.00 96.69 93 THR A C 1
ATOM 668 O O . THR A 1 93 ? -14.460 2.351 1.795 1.00 96.69 93 THR A O 1
ATOM 671 N N . LEU A 1 94 ? -13.497 1.823 3.752 1.00 96.56 94 LEU A N 1
ATOM 672 C CA . LEU A 1 94 ? -12.320 1.192 3.167 1.00 96.56 94 LEU A CA 1
ATOM 673 C C . LEU A 1 94 ? -12.630 -0.255 2.794 1.00 96.56 94 LEU A C 1
ATOM 675 O O . LEU A 1 94 ? -13.200 -1.011 3.581 1.00 96.56 94 LEU A O 1
ATOM 679 N N . GLU A 1 95 ? -12.195 -0.660 1.604 1.00 92.44 95 GLU A N 1
ATOM 680 C CA . GLU A 1 95 ? -12.456 -2.004 1.101 1.00 92.44 95 GLU A CA 1
ATOM 681 C C . GLU A 1 95 ? -11.195 -2.676 0.559 1.00 92.44 95 GLU A C 1
ATOM 683 O O . GLU A 1 95 ? -10.403 -2.095 -0.188 1.00 92.44 95 GLU A O 1
ATOM 688 N N . VAL A 1 96 ? -11.057 -3.967 0.869 1.00 94.00 96 VAL A N 1
ATOM 689 C CA . VAL A 1 96 ? -10.145 -4.874 0.169 1.00 94.00 96 VAL A CA 1
ATOM 690 C C . VAL A 1 96 ? -10.977 -5.737 -0.775 1.00 94.00 96 VAL A C 1
ATOM 692 O O . VAL A 1 96 ? -11.811 -6.534 -0.340 1.00 94.00 96 VAL A O 1
ATOM 695 N N . ARG A 1 97 ? -10.750 -5.591 -2.085 1.00 89.94 97 ARG A N 1
ATOM 696 C CA . ARG A 1 97 ? -11.518 -6.297 -3.120 1.00 89.94 97 ARG A CA 1
ATOM 697 C C . ARG A 1 97 ? -11.350 -7.814 -3.001 1.00 89.94 97 ARG A C 1
ATOM 699 O O . ARG A 1 97 ? -10.304 -8.371 -3.343 1.00 89.94 97 ARG A O 1
ATOM 706 N N . LYS A 1 98 ? -12.416 -8.489 -2.562 1.00 88.25 98 LYS A N 1
ATOM 707 C CA . LYS A 1 98 ? -12.441 -9.939 -2.287 1.00 88.25 98 LYS A CA 1
ATOM 708 C C . LYS A 1 98 ? -12.201 -10.810 -3.521 1.00 88.25 98 LYS A C 1
ATOM 710 O O . LYS A 1 98 ? -11.800 -11.958 -3.373 1.00 88.25 98 LYS A O 1
ATOM 715 N N . GLN A 1 99 ? -12.410 -10.270 -4.726 1.00 88.88 99 GLN A N 1
ATOM 716 C CA . GLN A 1 99 ? -12.085 -10.974 -5.971 1.00 88.88 99 GLN A CA 1
ATOM 717 C C . GLN A 1 99 ? -10.577 -11.215 -6.159 1.00 88.88 99 GLN A C 1
ATOM 719 O O . GLN A 1 99 ? -10.202 -12.132 -6.878 1.00 88.88 99 GLN A O 1
ATOM 724 N N . PHE A 1 100 ? -9.725 -10.411 -5.511 1.00 88.25 100 PHE A N 1
ATOM 725 C CA . PHE A 1 100 ? -8.266 -10.495 -5.629 1.00 88.25 100 PHE A CA 1
ATOM 726 C C . PHE A 1 100 ? -7.607 -10.984 -4.337 1.00 88.25 100 PHE A C 1
ATOM 728 O O . PHE A 1 100 ? -6.554 -11.614 -4.378 1.00 88.25 100 PHE A O 1
ATOM 735 N N . TRP A 1 101 ? -8.234 -10.728 -3.185 1.00 88.81 101 TRP A N 1
ATOM 736 C CA . TRP A 1 101 ? -7.650 -11.012 -1.877 1.00 88.81 101 TRP A CA 1
ATOM 737 C C . TRP A 1 101 ? -8.585 -11.853 -1.012 1.00 88.81 101 TRP A C 1
ATOM 739 O O . TRP A 1 101 ? -9.705 -11.450 -0.695 1.00 88.81 101 TRP A O 1
ATOM 749 N N . LYS A 1 102 ? -8.092 -13.002 -0.539 1.00 88.19 102 LYS A N 1
ATOM 750 C CA . LYS A 1 102 ? -8.800 -13.823 0.449 1.00 88.19 102 LYS A CA 1
ATOM 751 C C . LYS A 1 102 ? -8.440 -13.376 1.865 1.00 88.1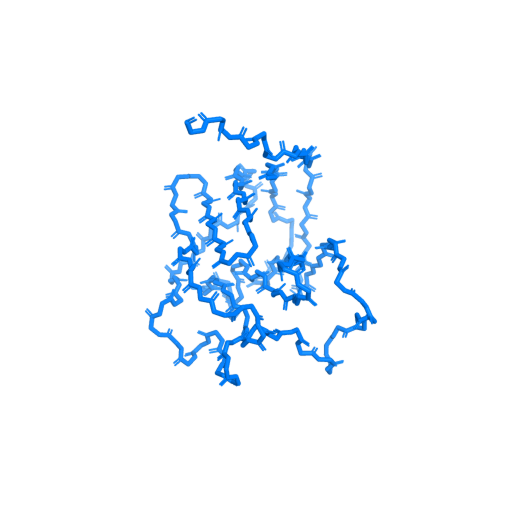9 102 LYS A C 1
ATOM 753 O O . LYS A 1 102 ? -7.545 -13.935 2.505 1.00 88.19 102 LYS A O 1
ATOM 758 N N . VAL A 1 103 ? -9.148 -12.359 2.350 1.00 85.44 103 VAL A N 1
ATOM 759 C CA . VAL A 1 103 ? -8.979 -11.824 3.706 1.00 85.44 103 VAL A CA 1
ATOM 760 C C . VAL A 1 103 ? -10.288 -11.942 4.477 1.00 85.44 103 VAL A C 1
ATOM 762 O O . VAL A 1 103 ? -11.302 -11.353 4.125 1.00 85.44 103 VAL A O 1
ATOM 765 N N . ASP A 1 104 ? -10.248 -12.777 5.505 1.00 84.56 104 ASP A N 1
ATOM 766 C CA . ASP A 1 104 ? -11.361 -13.194 6.356 1.00 84.56 104 ASP A CA 1
ATOM 767 C C . ASP A 1 104 ? -11.567 -12.286 7.575 1.00 84.56 104 ASP A C 1
ATOM 769 O O . ASP A 1 104 ? -12.676 -12.178 8.089 1.00 84.56 104 ASP A O 1
ATOM 773 N N . LYS A 1 105 ? -10.499 -11.626 8.026 1.00 88.62 105 LYS A N 1
ATOM 774 C CA . LYS A 1 105 ? -10.490 -10.687 9.151 1.00 88.62 105 LYS A CA 1
ATOM 775 C C . LYS A 1 105 ? -9.407 -9.622 8.956 1.00 88.62 105 LYS A C 1
ATOM 777 O O . LYS A 1 105 ? -8.404 -9.932 8.300 1.00 88.62 105 LYS A O 1
ATOM 782 N N . PRO A 1 106 ? -9.548 -8.419 9.546 1.00 90.94 106 PRO A N 1
ATOM 783 C CA . PRO A 1 106 ? -8.499 -7.405 9.517 1.00 90.94 106 PRO A CA 1
ATOM 784 C C . PRO A 1 106 ? -7.169 -7.971 10.032 1.00 90.94 106 PRO A C 1
ATOM 786 O O . PRO A 1 106 ? -7.064 -8.428 11.170 1.00 90.94 106 PRO A O 1
ATOM 789 N N . LYS A 1 107 ? -6.147 -7.995 9.172 1.00 92.56 107 LYS A N 1
ATOM 790 C CA . LYS A 1 107 ? -4.804 -8.505 9.491 1.00 92.56 107 LYS A CA 1
ATOM 791 C C . LYS A 1 107 ? -3.740 -7.811 8.654 1.00 92.56 107 LYS A C 1
ATOM 793 O O . LYS A 1 107 ? -3.946 -7.574 7.475 1.00 92.56 107 LYS A O 1
ATOM 798 N N . LEU A 1 108 ? -2.582 -7.515 9.225 1.00 94.94 108 LEU A N 1
ATOM 799 C CA . LEU A 1 108 ? -1.481 -6.997 8.416 1.00 94.94 108 LEU A CA 1
ATOM 800 C C . LEU A 1 108 ? -1.022 -8.068 7.414 1.00 94.94 108 LEU A C 1
ATOM 802 O O . LEU A 1 108 ? -0.794 -9.215 7.805 1.00 94.94 108 LEU A O 1
ATOM 806 N N . PHE A 1 109 ? -0.865 -7.697 6.145 1.00 95.62 109 PHE A N 1
ATOM 807 C CA . PHE A 1 109 ? -0.245 -8.552 5.132 1.00 95.62 109 PHE A CA 1
ATOM 808 C C . PHE A 1 109 ? 0.530 -7.731 4.101 1.00 95.62 109 PHE A C 1
ATOM 810 O O . PHE A 1 109 ? 0.268 -6.543 3.918 1.00 95.62 109 PHE A O 1
ATOM 817 N N . PHE A 1 110 ? 1.448 -8.399 3.405 1.00 97.12 110 PHE A N 1
ATOM 818 C CA . PHE A 1 110 ? 2.122 -7.884 2.216 1.00 97.12 110 PHE A CA 1
ATOM 819 C C . PHE A 1 110 ? 1.692 -8.696 1.000 1.00 97.12 110 PHE A C 1
ATOM 821 O O . PHE A 1 110 ? 1.409 -9.890 1.118 1.00 97.12 110 PHE A O 1
ATOM 828 N N . GLY A 1 111 ? 1.671 -8.066 -0.165 1.00 96.44 111 GLY A N 1
ATOM 829 C CA . GLY A 1 111 ? 1.472 -8.751 -1.431 1.00 96.44 111 GLY A CA 1
ATOM 830 C C . GLY A 1 111 ? 1.956 -7.912 -2.603 1.00 96.44 111 GLY A C 1
ATOM 831 O O . GLY A 1 111 ? 2.445 -6.798 -2.428 1.00 96.44 111 GLY A O 1
ATOM 832 N N . SER A 1 112 ? 1.810 -8.449 -3.804 1.00 97.12 112 SER A N 1
ATOM 833 C CA . SER A 1 112 ? 2.141 -7.757 -5.045 1.00 97.12 112 SER A CA 1
ATOM 834 C C . SER A 1 112 ? 1.209 -8.196 -6.168 1.00 97.12 112 SER A C 1
ATOM 836 O O . SER A 1 112 ? 0.501 -9.197 -6.041 1.00 97.12 112 SER A O 1
ATOM 838 N N . TRP A 1 113 ? 1.194 -7.427 -7.251 1.00 96.50 113 TRP A N 1
ATOM 839 C CA . TRP A 1 113 ? 0.582 -7.811 -8.520 1.00 96.50 113 TRP A CA 1
ATOM 840 C C . TRP A 1 113 ? 1.655 -7.774 -9.604 1.00 96.50 113 TRP A C 1
ATOM 842 O O . TRP A 1 113 ? 2.394 -6.801 -9.646 1.00 96.50 113 TRP A O 1
ATOM 852 N N . GLU A 1 114 ? 1.776 -8.833 -10.416 1.00 96.81 114 GLU A N 1
ATOM 853 C CA . GLU A 1 114 ? 2.710 -8.948 -11.561 1.00 96.81 114 GLU A CA 1
ATOM 854 C C . GLU A 1 114 ? 4.112 -8.342 -11.331 1.00 96.81 114 GLU A C 1
ATOM 856 O O . GLU A 1 114 ? 4.715 -7.723 -12.206 1.00 96.81 114 GLU A O 1
ATOM 861 N N . SER A 1 115 ? 4.634 -8.458 -10.110 1.00 98.00 115 SER A N 1
ATOM 862 C CA . SER A 1 115 ? 5.882 -7.826 -9.685 1.00 98.00 115 SER A CA 1
ATOM 863 C C . SER A 1 115 ? 6.472 -8.530 -8.477 1.00 98.00 115 SER A C 1
ATOM 865 O O . SER A 1 115 ? 5.761 -9.147 -7.675 1.00 98.00 115 SER A O 1
ATOM 867 N N . GLU A 1 116 ? 7.783 -8.387 -8.327 1.00 98.44 116 GLU A N 1
ATOM 868 C CA . GLU A 1 116 ? 8.548 -8.930 -7.213 1.00 98.44 116 GLU A CA 1
ATOM 869 C C . GLU A 1 116 ? 9.200 -7.800 -6.426 1.00 98.44 116 GLU A C 1
ATOM 871 O O . GLU A 1 116 ? 9.787 -6.875 -6.993 1.00 98.44 116 GLU A O 1
ATOM 876 N N . PHE A 1 117 ? 9.141 -7.911 -5.101 1.00 98.56 117 PHE A N 1
ATOM 877 C CA . PHE A 1 117 ? 9.729 -6.946 -4.185 1.00 98.56 117 PHE A CA 1
ATOM 878 C C . PHE A 1 117 ? 10.544 -7.660 -3.119 1.00 98.56 117 PHE A C 1
ATOM 880 O O . PHE A 1 117 ? 10.153 -8.706 -2.601 1.00 98.56 117 PHE A O 1
ATOM 887 N N . ILE A 1 118 ? 11.665 -7.053 -2.749 1.00 98.56 118 ILE A N 1
ATOM 888 C CA . ILE A 1 118 ? 12.494 -7.495 -1.635 1.00 98.56 118 ILE A CA 1
ATOM 889 C C . ILE A 1 118 ? 12.238 -6.546 -0.470 1.00 98.56 118 ILE A C 1
ATOM 891 O O . ILE A 1 118 ? 12.592 -5.366 -0.520 1.00 98.56 118 ILE A O 1
ATOM 895 N N . ILE A 1 119 ? 11.652 -7.080 0.600 1.00 98.44 119 ILE A N 1
ATOM 896 C CA . ILE A 1 119 ? 11.509 -6.386 1.880 1.00 98.44 119 ILE A CA 1
ATOM 897 C C . ILE A 1 119 ? 12.780 -6.657 2.689 1.00 98.44 119 ILE A C 1
ATOM 899 O O . ILE A 1 119 ? 12.978 -7.753 3.207 1.00 98.44 119 ILE A O 1
ATOM 903 N N . ARG A 1 120 ? 13.665 -5.662 2.787 1.00 98.06 120 ARG A N 1
ATOM 904 C CA . ARG A 1 120 ? 14.932 -5.767 3.532 1.00 98.06 120 ARG A CA 1
ATOM 905 C C . ARG A 1 120 ? 14.724 -5.696 5.039 1.00 98.06 120 ARG A C 1
ATOM 907 O O . ARG A 1 120 ? 15.464 -6.319 5.793 1.00 98.06 120 ARG A O 1
ATOM 914 N N . SER A 1 121 ? 13.740 -4.921 5.479 1.00 98.25 121 SER A N 1
ATOM 915 C CA . SER A 1 121 ? 13.343 -4.842 6.880 1.00 98.25 121 SER A CA 1
ATOM 916 C C . SER A 1 121 ? 11.879 -4.432 7.003 1.00 98.25 121 SER A C 1
ATOM 918 O O . SER A 1 121 ? 11.347 -3.704 6.165 1.00 98.25 121 SER A O 1
ATOM 920 N N . ALA A 1 122 ? 11.234 -4.908 8.067 1.00 98.00 122 ALA A N 1
ATOM 921 C CA . ALA A 1 122 ? 9.893 -4.508 8.460 1.00 98.00 122 ALA A CA 1
ATOM 922 C C . ALA A 1 122 ? 9.846 -4.374 9.983 1.00 98.00 122 ALA A C 1
ATOM 924 O O . ALA A 1 122 ? 10.061 -5.340 10.712 1.00 98.00 122 ALA A O 1
ATOM 925 N N . THR A 1 123 ? 9.598 -3.163 10.474 1.00 97.88 123 THR A N 1
ATOM 926 C CA . THR A 1 123 ? 9.511 -2.862 11.906 1.00 97.88 123 THR A CA 1
ATOM 927 C C . THR A 1 123 ? 8.127 -2.333 12.238 1.00 97.88 123 THR A C 1
ATOM 929 O O . THR A 1 123 ? 7.703 -1.283 11.750 1.00 97.88 123 THR A O 1
ATOM 932 N N . ILE A 1 124 ? 7.427 -3.033 13.123 1.00 96.06 124 ILE A N 1
ATOM 933 C CA . ILE A 1 124 ? 6.120 -2.623 13.634 1.00 96.06 124 ILE A CA 1
ATOM 934 C C . ILE A 1 124 ? 6.310 -2.166 15.073 1.00 96.06 124 ILE A C 1
ATOM 936 O O . ILE A 1 124 ? 6.961 -2.835 15.872 1.00 96.06 124 ILE A O 1
ATOM 940 N N . ARG A 1 125 ? 5.748 -1.005 15.400 1.00 94.62 125 ARG A N 1
ATOM 941 C CA . ARG A 1 125 ? 5.734 -0.465 16.757 1.00 94.62 125 ARG A CA 1
ATOM 942 C C . ARG A 1 125 ? 4.314 -0.047 17.071 1.00 94.62 125 ARG A C 1
ATOM 944 O O . ARG A 1 125 ? 3.650 0.541 16.219 1.00 94.62 125 ARG A O 1
ATOM 951 N N . LYS A 1 126 ? 3.867 -0.343 18.288 1.00 89.12 126 LYS A N 1
ATOM 952 C CA . LYS A 1 126 ? 2.641 0.248 18.807 1.00 89.12 126 LYS A CA 1
ATOM 953 C C . LYS A 1 126 ? 2.895 1.741 18.990 1.00 89.12 126 LYS A C 1
ATOM 955 O O . LYS A 1 126 ? 3.906 2.116 19.585 1.00 89.12 126 LYS A O 1
ATOM 960 N N . GLN A 1 127 ? 1.999 2.575 18.479 1.00 75.94 127 GLN A N 1
ATOM 961 C CA . GLN A 1 127 ? 2.038 3.993 18.797 1.00 75.94 127 GLN A CA 1
ATOM 962 C C . GLN A 1 127 ? 1.699 4.131 20.284 1.00 75.94 127 GLN A C 1
ATOM 964 O O . GLN A 1 127 ? 0.667 3.631 20.738 1.00 75.94 127 GLN A O 1
ATOM 969 N N . GLN A 1 128 ? 2.606 4.713 21.067 1.00 66.00 128 GLN A N 1
ATOM 970 C CA . GLN A 1 128 ? 2.290 5.052 22.447 1.00 66.00 128 GLN A CA 1
ATOM 971 C C . GLN A 1 128 ? 1.280 6.193 22.403 1.00 66.00 128 GLN A C 1
ATOM 973 O O . GLN A 1 128 ? 1.509 7.193 21.721 1.00 66.00 128 GLN A O 1
ATOM 978 N N . SER A 1 129 ? 0.146 6.018 23.074 1.00 59.91 129 SER A N 1
ATOM 979 C CA . SER A 1 129 ? -0.802 7.102 23.285 1.00 59.91 129 SER A CA 1
ATOM 980 C C . SER A 1 129 ? -0.052 8.215 24.010 1.00 59.91 129 SER A C 1
ATOM 982 O O . SER A 1 129 ? 0.397 8.005 25.137 1.00 59.91 129 SER A O 1
ATOM 984 N N . GLY A 1 130 ? 0.141 9.361 23.359 1.00 51.00 130 GLY A N 1
ATOM 985 C CA . GLY A 1 130 ? 0.587 10.553 24.065 1.00 51.00 130 GLY A CA 1
ATOM 986 C C . GLY A 1 130 ? -0.456 10.862 25.130 1.00 51.00 130 GLY A C 1
ATOM 987 O O . GLY A 1 130 ? -1.633 11.007 24.808 1.00 51.00 130 GLY A O 1
ATOM 988 N N . SER A 1 131 ? -0.047 10.874 26.395 1.00 45.78 131 SER A N 1
ATOM 989 C CA . SER A 1 131 ? -0.836 11.463 27.469 1.00 45.78 131 SER A CA 1
ATOM 990 C C . SER A 1 131 ? -1.090 12.924 27.104 1.00 45.78 131 SER A C 1
ATOM 992 O O . SER A 1 131 ? -0.130 13.686 26.976 1.00 45.78 131 SER A O 1
ATOM 994 N N . HIS A 1 132 ? -2.357 13.252 26.853 1.00 44.72 132 HIS A N 1
ATOM 995 C CA . HIS A 1 132 ? -2.838 14.628 26.775 1.00 44.72 132 HIS A CA 1
ATOM 996 C C . HIS A 1 132 ? -2.649 15.340 28.114 1.00 44.72 132 HIS A C 1
ATOM 998 O O . HIS A 1 132 ? -2.807 14.664 29.158 1.00 44.72 132 HIS A O 1
#

pLDDT: mean 94.33, std 8.95, range [44.72, 98.81]

Secondary structure (DSSP, 8-state):
-EEEEEEEEESS-EEEEEEETTEEEEEEEEETTTTEEEESEETTEEGGG-TTSEES----SSPEEEEEEE-SSEEEEEETTEEEEEEES-GGGB---TTT---SS---EEEESSEEEEEEEEE--PPP----

Foldseek 3Di:
DKWWKAFDDDQAWKWKWADAAQAIWIWTQLHDRGFWTETQFFQRDGRVRDPLIHTDHQHHRHIWMWDWDHYNFWIWIDTNRHTRYTGGGDRVRHDDPCVVDDDPGRDIDIDIDRTDMDTPDDDDDDDDPPDD

Sequence (132 aa):
MHLRVQRAFGNESFNVGLPIGDSMGLLVIDGIGGNISGLGTIAGASLDQRSDAVTGSFLSSNPADIVINVTPNSIHVTCDNTTLVDWTGDPSTLEVRKQFWKVDKPKLFFGSWESEFIIRSATIRKQQSGSH

Radius of gyration: 14.02 Å; chains: 1; bounding box: 34×28×42 Å